Protein AF-A0A4R4CZL3-F1 (afdb_monomer)

Mean predicted aligned error: 4.34 Å

pLDDT: mean 90.39, std 8.87, range [58.0, 98.38]

Secondary structure (DSSP, 8-state):
-EEEEE-TTS-EEEEE-PSSHHHHHHHHHTS-EEEE--TTS-TTEEEEEEPTTSSS--SB-HHHHHHHTTTTTT---BS-EEEEEEEEETTEEEEEPPPHHHHHHHHHHHHHHHHHHHHHHHHHHT-

Nearest PDB structures (foldseek):
  6vmz-assembly1_F  TM=5.678E-01  e=6.226E+00  Influenza A virus (A/chicken/Vietnam/30/2003(H5N1))
  5c0s-assembly1_A  TM=4.705E-01  e=6.598E+00  unclassified

Sequence (127 aa):
MIALKITTDCKIKKIDLQDPLYQTVKESMGGPLEILHPESLPSSFCMVTAKKGIGKESSFNPVACYLYQADIYENPIIGDVIVMRKKMTENGIALIGLKEQEINTLTRSFNSVIAMIQQNMQLQEAL

Structure (mmCIF, N/CA/C/O backbone):
data_AF-A0A4R4CZL3-F1
#
_entry.id   AF-A0A4R4CZL3-F1
#
loop_
_atom_site.group_PDB
_atom_site.id
_atom_site.type_symbol
_atom_site.label_atom_id
_atom_site.label_alt_id
_atom_site.label_comp_id
_atom_site.label_asym_id
_atom_site.label_entity_id
_atom_site.label_seq_id
_atom_site.pdbx_PDB_ins_code
_atom_site.Cartn_x
_atom_site.Cartn_y
_atom_site.Cartn_z
_atom_site.occupancy
_atom_site.B_iso_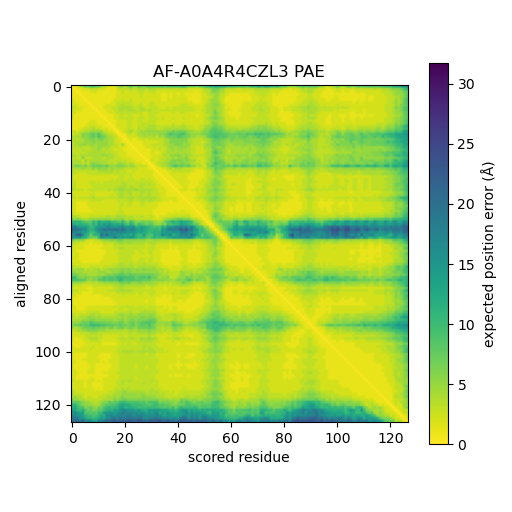or_equiv
_atom_site.auth_seq_id
_atom_site.auth_comp_id
_atom_site.auth_asym_id
_atom_site.auth_atom_id
_atom_site.pdbx_PDB_model_num
ATOM 1 N N . MET A 1 1 ? 16.008 0.705 -1.739 1.00 91.00 1 MET A N 1
ATOM 2 C CA . MET A 1 1 ? 14.712 1.089 -2.351 1.00 91.00 1 MET A CA 1
ATOM 3 C C . MET A 1 1 ? 13.804 1.652 -1.277 1.00 91.00 1 MET A C 1
ATOM 5 O O . MET A 1 1 ? 13.868 1.170 -0.161 1.00 91.00 1 MET A O 1
ATOM 9 N N . ILE A 1 2 ? 12.949 2.620 -1.597 1.00 94.56 2 ILE A N 1
ATOM 10 C CA . ILE A 1 2 ? 12.043 3.217 -0.608 1.00 94.56 2 ILE A CA 1
ATOM 11 C C . ILE A 1 2 ? 10.621 2.701 -0.838 1.00 94.56 2 ILE A C 1
ATOM 13 O O . ILE A 1 2 ? 10.196 2.564 -1.985 1.00 94.56 2 ILE A O 1
ATOM 17 N N . ALA A 1 3 ? 9.889 2.421 0.235 1.00 96.56 3 ALA A N 1
ATOM 18 C CA . ALA A 1 3 ? 8.487 2.016 0.197 1.00 96.56 3 ALA A CA 1
ATOM 19 C C . ALA A 1 3 ? 7.688 2.665 1.338 1.00 96.56 3 ALA A C 1
ATOM 21 O O . ALA A 1 3 ? 8.254 3.326 2.213 1.00 96.56 3 ALA A O 1
ATOM 22 N N . LEU A 1 4 ? 6.369 2.469 1.330 1.00 98.00 4 LEU A N 1
ATOM 23 C CA . LEU A 1 4 ? 5.493 2.853 2.435 1.00 98.00 4 LEU A CA 1
ATOM 24 C C . LEU A 1 4 ? 4.981 1.604 3.144 1.00 98.00 4 LEU A C 1
ATOM 26 O O . LEU A 1 4 ? 4.361 0.755 2.515 1.00 98.00 4 LEU A O 1
ATOM 30 N N . LYS A 1 5 ? 5.207 1.511 4.450 1.00 96.94 5 LYS A N 1
ATOM 31 C CA . LYS A 1 5 ? 4.587 0.515 5.319 1.00 96.94 5 LYS A CA 1
ATOM 32 C C . LYS A 1 5 ? 3.354 1.123 5.974 1.00 96.94 5 LYS A C 1
ATOM 34 O O . LYS A 1 5 ? 3.453 2.189 6.578 1.00 96.94 5 LYS A O 1
ATOM 39 N N . ILE A 1 6 ? 2.220 0.448 5.854 1.00 97.25 6 ILE A N 1
ATOM 40 C CA . ILE A 1 6 ? 0.973 0.807 6.525 1.00 97.25 6 ILE A CA 1
ATOM 41 C C . ILE A 1 6 ? 0.724 -0.247 7.591 1.00 97.25 6 ILE A C 1
ATOM 43 O O . ILE A 1 6 ? 0.588 -1.430 7.269 1.00 97.25 6 ILE A O 1
ATOM 47 N N . THR A 1 7 ? 0.694 0.183 8.845 1.00 95.19 7 THR A N 1
ATOM 48 C CA . THR A 1 7 ? 0.491 -0.715 9.976 1.00 95.19 7 THR A CA 1
ATOM 49 C C . THR A 1 7 ? -0.982 -0.932 10.298 1.00 95.19 7 THR A C 1
ATOM 51 O O . THR A 1 7 ? -1.832 -0.117 9.926 1.00 95.19 7 THR A O 1
ATOM 54 N N . THR A 1 8 ? -1.293 -2.012 11.016 1.00 93.75 8 THR A N 1
ATOM 55 C CA . THR A 1 8 ? -2.669 -2.319 11.459 1.00 93.75 8 THR A CA 1
ATOM 56 C C . THR A 1 8 ? -3.287 -1.229 12.344 1.00 93.75 8 THR A C 1
ATOM 58 O O . THR A 1 8 ? -4.494 -1.008 12.292 1.00 93.75 8 THR A O 1
ATOM 61 N N . ASP A 1 9 ? -2.470 -0.453 13.064 1.00 93.88 9 ASP A N 1
ATOM 62 C CA . ASP A 1 9 ? -2.886 0.733 13.831 1.00 93.88 9 ASP A CA 1
ATOM 63 C C . ASP A 1 9 ? -2.958 2.030 12.995 1.00 93.88 9 ASP A C 1
ATOM 65 O O . ASP A 1 9 ? -2.902 3.134 13.539 1.00 93.88 9 ASP A O 1
ATOM 69 N N . CYS A 1 10 ? -3.096 1.906 11.670 1.00 95.00 10 CYS A N 1
ATOM 70 C CA . CYS A 1 10 ? -3.275 3.013 10.726 1.00 95.00 10 CYS A CA 1
ATOM 71 C C . CYS A 1 10 ? -2.125 4.036 10.718 1.00 95.00 10 CYS A C 1
ATOM 73 O O . CYS A 1 10 ? -2.350 5.225 10.489 1.00 95.00 10 CYS A O 1
ATOM 75 N N . LYS A 1 11 ? -0.875 3.602 10.931 1.00 96.19 11 LYS A N 1
ATOM 76 C CA . LYS A 1 11 ? 0.303 4.470 10.768 1.00 96.19 11 LYS A CA 1
ATOM 77 C C . LYS A 1 11 ? 0.985 4.209 9.436 1.00 96.19 11 LYS A C 1
ATOM 79 O O . LYS A 1 11 ? 1.149 3.070 9.009 1.00 96.19 11 LYS A O 1
ATOM 84 N N . ILE A 1 12 ? 1.448 5.284 8.807 1.00 98.06 12 ILE A N 1
ATOM 85 C CA . ILE A 1 12 ? 2.230 5.237 7.572 1.00 98.06 12 ILE A CA 1
ATOM 86 C C . ILE A 1 12 ? 3.695 5.483 7.928 1.00 98.06 12 ILE A C 1
ATOM 88 O O . ILE A 1 12 ? 4.026 6.477 8.574 1.00 98.06 12 ILE A O 1
ATOM 92 N N . LYS A 1 13 ? 4.585 4.592 7.493 1.00 97.06 13 LYS A N 1
ATOM 93 C CA . LYS A 1 13 ? 6.032 4.713 7.684 1.00 97.06 13 LYS A CA 1
ATOM 94 C C . LYS A 1 13 ? 6.740 4.615 6.342 1.00 97.06 13 LYS A C 1
ATOM 96 O O . LYS A 1 13 ? 6.563 3.640 5.618 1.00 97.06 13 LYS A O 1
ATOM 101 N N . LYS A 1 14 ? 7.586 5.593 6.032 1.00 97.00 14 LYS A N 1
ATOM 102 C CA . LYS A 1 14 ? 8.588 5.455 4.971 1.00 97.00 14 LYS A CA 1
ATOM 103 C C . LYS A 1 14 ? 9.641 4.456 5.447 1.00 97.00 14 LYS A C 1
ATOM 105 O O . LYS A 1 14 ? 10.155 4.602 6.553 1.00 97.00 14 LYS A O 1
ATOM 110 N N . ILE A 1 15 ? 9.914 3.437 4.640 1.00 94.88 15 ILE A N 1
ATOM 111 C CA . ILE A 1 15 ? 10.895 2.397 4.957 1.00 94.88 15 ILE A CA 1
ATOM 112 C C . ILE A 1 15 ? 11.919 2.254 3.836 1.00 94.88 15 ILE A C 1
ATOM 114 O O . ILE A 1 15 ? 11.582 2.376 2.655 1.00 94.88 15 ILE A O 1
ATOM 118 N N . ASP A 1 16 ? 13.152 1.953 4.227 1.00 92.88 16 ASP A N 1
ATOM 119 C CA . ASP A 1 16 ? 14.240 1.603 3.325 1.00 92.88 16 ASP A CA 1
ATOM 120 C C . ASP A 1 16 ? 14.386 0.083 3.252 1.00 92.88 16 ASP A C 1
ATOM 122 O O . ASP A 1 16 ? 14.619 -0.599 4.247 1.00 92.88 16 ASP A O 1
ATOM 126 N N . LEU A 1 17 ? 14.243 -0.446 2.044 1.00 90.00 17 LEU A N 1
ATOM 127 C CA . LEU A 1 17 ? 14.400 -1.851 1.705 1.00 90.00 17 LEU A CA 1
ATOM 128 C C . LEU A 1 17 ? 15.735 -2.048 0.992 1.00 90.00 17 LEU A C 1
ATOM 130 O O . LEU A 1 17 ? 16.050 -1.313 0.052 1.00 90.00 17 LEU A O 1
ATOM 134 N N . GLN A 1 18 ? 16.508 -3.033 1.427 1.00 89.19 18 GLN A N 1
ATOM 135 C CA . GLN A 1 18 ? 17.826 -3.338 0.878 1.00 89.19 18 GLN A CA 1
ATOM 136 C C . GLN A 1 18 ? 17.766 -4.571 -0.020 1.00 89.19 18 GLN A C 1
ATOM 138 O O . GLN A 1 18 ? 16.788 -5.319 -0.007 1.00 89.19 18 GLN A O 1
ATOM 143 N N . ASP A 1 19 ? 18.812 -4.767 -0.817 1.00 84.06 19 ASP A N 1
ATOM 144 C CA . ASP A 1 19 ? 18.972 -5.997 -1.579 1.00 84.06 19 ASP A CA 1
ATOM 145 C C . ASP A 1 19 ? 19.536 -7.129 -0.695 1.00 84.06 19 ASP A C 1
ATOM 147 O O . ASP A 1 19 ? 20.396 -6.867 0.148 1.00 84.06 19 ASP A O 1
ATOM 151 N N . PRO A 1 20 ? 19.091 -8.389 -0.887 1.00 83.94 20 PRO A N 1
ATOM 152 C CA . PRO A 1 20 ? 18.063 -8.811 -1.836 1.00 83.94 20 PRO A CA 1
ATOM 153 C C . PRO A 1 20 ? 16.649 -8.483 -1.329 1.00 83.94 20 PRO A C 1
ATOM 155 O O . PRO A 1 20 ? 16.222 -8.961 -0.277 1.00 83.94 20 PRO A O 1
ATOM 158 N N . LEU A 1 21 ? 15.891 -7.730 -2.135 1.00 84.69 21 LEU A N 1
ATOM 159 C CA . LEU A 1 21 ? 14.599 -7.143 -1.759 1.00 84.69 21 LEU A CA 1
ATOM 160 C C . LEU A 1 21 ? 13.621 -8.138 -1.122 1.00 84.69 21 LEU A C 1
ATOM 162 O O . LEU A 1 21 ? 12.992 -7.835 -0.110 1.00 84.69 21 LEU A O 1
ATOM 166 N N . TYR A 1 22 ? 13.508 -9.335 -1.702 1.00 83.75 22 TYR A N 1
ATOM 167 C CA . TYR A 1 22 ? 12.614 -10.374 -1.193 1.00 83.75 22 TYR A CA 1
ATOM 168 C C . TYR A 1 22 ? 12.916 -10.729 0.269 1.00 83.75 22 TYR A C 1
ATOM 170 O O . TYR A 1 22 ? 11.989 -10.876 1.060 1.00 83.75 22 TYR A O 1
ATOM 178 N N . GLN A 1 23 ? 14.195 -10.820 0.645 1.00 84.44 23 GLN A N 1
ATOM 179 C CA . GLN A 1 23 ? 14.608 -11.188 1.997 1.00 84.44 23 GLN A CA 1
ATOM 180 C C . GLN A 1 23 ? 14.290 -10.071 2.995 1.00 84.44 23 GLN A C 1
ATOM 182 O O . GLN A 1 23 ? 13.653 -10.337 4.011 1.00 84.44 23 GLN A O 1
ATOM 187 N N . THR A 1 24 ? 14.639 -8.819 2.683 1.00 86.06 24 THR A N 1
ATOM 188 C CA . THR A 1 24 ? 14.359 -7.685 3.581 1.00 86.06 24 THR A CA 1
ATOM 189 C C . THR A 1 24 ? 12.856 -7.462 3.768 1.00 86.06 24 THR A C 1
ATOM 191 O O . THR A 1 24 ? 12.405 -7.170 4.876 1.00 86.06 24 THR A O 1
ATOM 194 N N . VAL A 1 25 ? 12.049 -7.650 2.717 1.00 86.00 25 VAL A N 1
ATOM 195 C CA . VAL A 1 25 ? 10.584 -7.584 2.835 1.00 86.00 25 VAL A CA 1
ATOM 196 C C . VAL A 1 25 ? 10.058 -8.757 3.665 1.00 86.00 25 VAL A C 1
ATOM 198 O O . VAL A 1 25 ? 9.266 -8.544 4.578 1.00 86.00 25 VAL A O 1
ATOM 201 N N . LYS A 1 26 ? 10.530 -9.985 3.419 1.00 85.69 26 LYS A N 1
ATOM 202 C CA . LYS A 1 26 ? 10.134 -11.178 4.184 1.00 85.69 26 LYS A CA 1
ATOM 203 C C . LYS A 1 26 ? 10.423 -11.028 5.678 1.00 85.69 26 LYS A C 1
ATOM 205 O O . LYS A 1 26 ? 9.576 -11.369 6.497 1.00 85.69 26 LYS A O 1
ATOM 210 N N . GLU A 1 27 ? 11.586 -10.492 6.033 1.00 84.31 27 GLU A N 1
ATOM 211 C CA . GLU A 1 27 ? 11.961 -10.199 7.420 1.00 84.31 27 GLU A CA 1
ATOM 212 C C . GLU A 1 27 ? 11.070 -9.117 8.036 1.00 84.31 27 GLU A C 1
ATOM 214 O O . GLU A 1 27 ? 10.595 -9.285 9.157 1.00 84.31 27 GLU A O 1
ATOM 219 N N . SER A 1 28 ? 10.771 -8.048 7.287 1.00 82.50 28 SER A N 1
ATOM 220 C CA . SER A 1 28 ? 9.870 -6.976 7.736 1.00 82.50 28 SER A CA 1
ATOM 221 C C . SER A 1 28 ? 8.436 -7.456 7.994 1.00 82.50 28 SER A C 1
ATOM 223 O O . SER A 1 28 ? 7.751 -6.904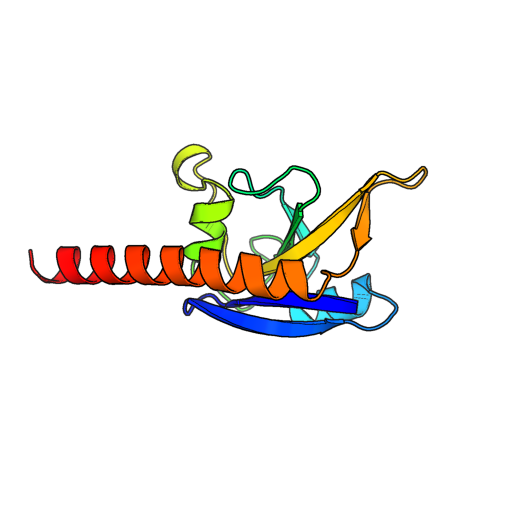 8.860 1.00 82.50 28 SER A O 1
ATOM 225 N N . MET A 1 29 ? 7.993 -8.473 7.247 1.00 84.06 29 MET A N 1
ATOM 226 C CA . MET A 1 29 ? 6.641 -9.037 7.313 1.00 84.06 29 MET A CA 1
ATOM 227 C C . MET A 1 29 ? 6.533 -10.278 8.215 1.00 84.06 29 MET A C 1
ATOM 229 O O . MET A 1 29 ? 5.434 -10.651 8.613 1.00 84.06 29 MET A O 1
ATOM 233 N N . GLY A 1 30 ? 7.651 -10.922 8.562 1.00 82.75 30 GLY A N 1
ATOM 234 C CA . GLY A 1 30 ? 7.686 -12.055 9.491 1.00 82.75 30 GLY A CA 1
ATOM 235 C C . GLY A 1 30 ? 7.126 -13.375 8.945 1.00 82.75 30 GLY A C 1
ATOM 236 O O . GLY A 1 30 ? 6.789 -14.257 9.735 1.00 82.75 30 GLY A O 1
ATOM 237 N N . GLY A 1 31 ? 7.027 -13.543 7.623 1.00 83.12 31 GLY A N 1
ATOM 238 C CA . GLY A 1 31 ? 6.438 -14.737 7.010 1.00 83.12 31 GLY A CA 1
ATOM 239 C C . GLY A 1 31 ? 6.576 -14.782 5.484 1.00 83.12 31 GLY A C 1
ATOM 240 O O . GLY A 1 31 ? 7.113 -13.848 4.888 1.00 83.12 31 GLY A O 1
ATOM 241 N N . PRO A 1 32 ? 6.138 -15.874 4.827 1.00 85.69 32 PRO A N 1
ATOM 242 C CA . PRO A 1 32 ? 6.027 -15.939 3.370 1.00 85.69 32 PRO A CA 1
ATOM 243 C C . PRO A 1 32 ? 5.198 -14.772 2.836 1.00 85.69 32 PRO A C 1
ATOM 245 O O . PRO A 1 32 ? 4.235 -14.369 3.480 1.00 85.69 32 PRO A O 1
ATOM 248 N N . LEU A 1 33 ? 5.558 -14.247 1.670 1.00 89.94 33 LEU A N 1
ATOM 249 C CA . LEU A 1 33 ? 4.940 -13.040 1.131 1.00 89.94 33 LEU A CA 1
ATOM 250 C C . LEU A 1 33 ? 3.794 -13.356 0.169 1.00 89.94 33 LEU A C 1
ATOM 252 O O . LEU A 1 33 ? 3.833 -14.341 -0.567 1.00 89.94 33 LEU A O 1
ATOM 256 N N . GLU A 1 34 ? 2.818 -12.461 0.138 1.00 91.25 34 GLU A N 1
ATOM 257 C CA . GLU A 1 34 ? 1.734 -12.395 -0.833 1.00 91.25 34 GLU A CA 1
ATOM 258 C C . GLU A 1 34 ? 1.732 -11.004 -1.477 1.00 91.25 34 GLU A C 1
ATOM 260 O O . GLU A 1 34 ? 1.903 -9.991 -0.796 1.00 91.25 34 GLU A O 1
ATOM 265 N N . ILE A 1 35 ? 1.581 -10.953 -2.803 1.00 93.00 35 ILE A N 1
ATOM 266 C CA . ILE A 1 35 ? 1.531 -9.704 -3.570 1.00 93.00 35 ILE A CA 1
ATOM 267 C C . ILE A 1 35 ? 0.099 -9.508 -4.051 1.00 93.00 35 ILE A C 1
ATOM 269 O O . ILE A 1 35 ? -0.417 -10.300 -4.835 1.00 93.00 35 ILE A O 1
ATOM 273 N N . LEU A 1 36 ? -0.510 -8.414 -3.617 1.00 93.56 36 LEU A N 1
ATOM 274 C CA . LEU A 1 36 ? -1.886 -8.042 -3.899 1.00 93.56 36 LEU A CA 1
ATOM 275 C C . LEU A 1 36 ? -1.928 -6.831 -4.832 1.00 93.56 36 LEU A C 1
ATOM 277 O O . LEU A 1 36 ? -1.040 -5.967 -4.817 1.00 93.56 36 LEU A O 1
ATOM 281 N N . HIS A 1 37 ? -2.976 -6.754 -5.649 1.00 94.56 37 HIS A N 1
ATOM 282 C CA . HIS A 1 37 ? -3.281 -5.549 -6.406 1.00 94.56 37 HIS A CA 1
ATOM 283 C C . HIS A 1 37 ? -4.222 -4.648 -5.586 1.00 94.56 37 HIS A C 1
ATOM 285 O O . HIS A 1 37 ? -5.280 -5.114 -5.183 1.00 94.56 37 HIS A O 1
ATOM 291 N N . PRO A 1 38 ? -3.841 -3.394 -5.288 1.00 95.38 38 PRO A N 1
ATOM 292 C CA . PRO A 1 38 ? -4.768 -2.408 -4.744 1.00 95.38 38 PRO A CA 1
ATOM 293 C C . PRO A 1 38 ? -5.672 -1.866 -5.857 1.00 95.38 38 PRO A C 1
ATOM 295 O O . PRO A 1 38 ? -5.181 -1.183 -6.754 1.00 95.38 38 PRO A O 1
ATOM 298 N N . GLU A 1 39 ? -6.973 -2.123 -5.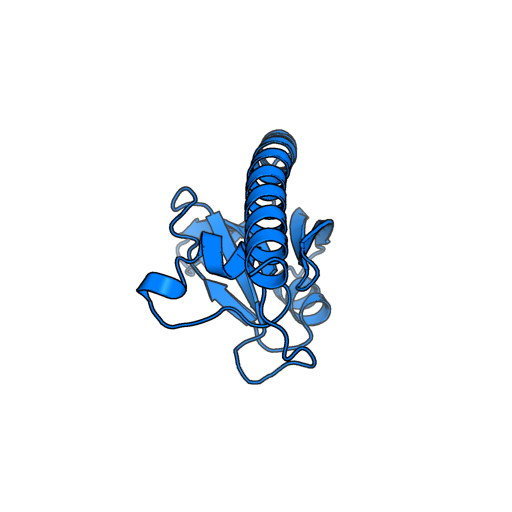763 1.00 95.94 39 GLU A N 1
A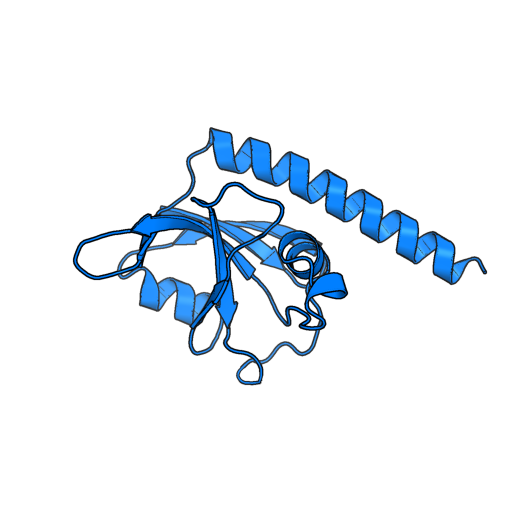TOM 299 C CA . GLU A 1 39 ? -7.994 -1.674 -6.722 1.00 95.94 39 GLU A CA 1
ATOM 300 C C . GLU A 1 39 ? -8.165 -0.147 -6.733 1.00 95.94 39 GLU A C 1
ATOM 302 O O . GLU A 1 39 ? -8.477 0.460 -7.755 1.00 95.94 39 GLU A O 1
ATOM 307 N N . SER A 1 40 ? -7.894 0.506 -5.600 1.00 94.44 40 SER A N 1
ATOM 308 C CA . SER A 1 40 ? -7.994 1.966 -5.459 1.00 94.44 40 SER A CA 1
ATOM 309 C C . SER A 1 40 ? -6.731 2.721 -5.914 1.00 94.44 40 SER A C 1
ATOM 311 O O . SER A 1 40 ? -6.613 3.923 -5.675 1.00 94.44 40 SER A O 1
ATOM 313 N N . LEU A 1 41 ? -5.759 2.046 -6.544 1.00 96.62 41 LEU A N 1
ATOM 314 C CA . LEU A 1 41 ? -4.524 2.647 -7.065 1.00 96.62 41 LEU A CA 1
ATOM 315 C C . LEU A 1 41 ? -4.240 2.184 -8.506 1.00 96.62 41 LEU A C 1
ATOM 317 O O . LEU A 1 41 ? -4.689 1.119 -8.918 1.00 96.62 41 LEU A O 1
ATOM 321 N N . PRO A 1 42 ? -3.433 2.930 -9.289 1.00 96.50 42 PRO A N 1
ATOM 322 C CA . PRO A 1 42 ? -3.056 2.499 -10.634 1.00 96.50 42 PRO A CA 1
ATOM 323 C C . PRO A 1 42 ? -2.415 1.100 -10.668 1.00 96.50 42 PRO A C 1
ATOM 325 O O . PRO A 1 42 ? -1.627 0.748 -9.791 1.00 96.50 42 PRO A O 1
ATOM 328 N N . SER A 1 43 ? -2.643 0.344 -11.747 1.00 94.38 43 SER A N 1
ATOM 329 C CA . SER A 1 43 ? -2.211 -1.062 -11.921 1.00 94.38 43 SER A CA 1
ATOM 330 C C . SER A 1 43 ? -0.721 -1.343 -11.699 1.00 94.38 43 SER A C 1
ATOM 332 O O . SER A 1 43 ? -0.321 -2.458 -11.364 1.00 94.38 43 SER A O 1
ATOM 334 N N . SER A 1 44 ? 0.116 -0.321 -11.851 1.00 95.88 44 SER A N 1
ATOM 335 C CA . SER A 1 44 ? 1.551 -0.376 -11.570 1.00 95.88 44 SER A CA 1
ATOM 336 C C . SER A 1 44 ? 1.918 -0.399 -10.079 1.00 95.88 44 SER A C 1
ATOM 338 O O . SER A 1 44 ? 3.097 -0.526 -9.764 1.00 95.88 44 SER A O 1
ATOM 340 N N . PHE A 1 45 ? 0.958 -0.232 -9.168 1.00 97.56 45 PHE A N 1
ATOM 341 C CA . PHE A 1 45 ? 1.157 -0.352 -7.725 1.00 97.56 45 PHE A CA 1
ATOM 342 C C . PHE A 1 45 ? 0.778 -1.752 -7.231 1.00 97.56 45 PHE A C 1
ATOM 344 O O . PHE A 1 45 ? -0.030 -2.466 -7.832 1.00 97.56 45 PHE A O 1
ATOM 351 N N . CYS A 1 46 ? 1.380 -2.152 -6.119 1.00 97.19 46 CYS A N 1
ATOM 352 C CA . CYS A 1 46 ? 1.067 -3.389 -5.417 1.00 97.19 46 CYS A CA 1
ATOM 353 C C . CYS A 1 46 ? 1.152 -3.198 -3.905 1.00 97.19 46 CYS A C 1
ATOM 355 O O . CYS A 1 46 ? 1.849 -2.304 -3.418 1.00 97.19 46 CYS A O 1
ATOM 357 N N . MET A 1 47 ? 0.480 -4.085 -3.178 1.00 96.88 47 MET A N 1
ATOM 358 C CA . MET A 1 47 ? 0.643 -4.253 -1.739 1.00 96.88 47 MET A CA 1
ATOM 359 C C . MET A 1 47 ? 1.310 -5.596 -1.484 1.00 96.88 47 MET A C 1
ATOM 361 O O . MET A 1 47 ? 0.916 -6.601 -2.065 1.00 96.88 47 MET A O 1
ATOM 365 N N . VAL A 1 48 ? 2.328 -5.611 -0.637 1.00 94.81 48 VAL A N 1
ATOM 366 C CA . VAL A 1 48 ? 3.006 -6.830 -0.207 1.00 94.81 48 VAL A CA 1
ATOM 367 C C . VAL A 1 48 ? 2.651 -7.073 1.248 1.00 94.81 48 VAL A C 1
ATOM 369 O O . VAL A 1 48 ? 2.827 -6.185 2.083 1.00 94.81 48 VAL A O 1
ATOM 372 N N . THR A 1 49 ? 2.140 -8.261 1.545 1.00 92.56 49 THR A N 1
ATOM 373 C CA . THR A 1 49 ? 1.756 -8.666 2.899 1.00 92.56 49 THR A CA 1
ATOM 374 C C . THR A 1 49 ? 2.305 -10.046 3.246 1.00 92.56 49 THR A C 1
ATOM 376 O O . THR A 1 49 ? 2.814 -10.753 2.375 1.00 92.56 49 THR A O 1
ATOM 379 N N . ALA A 1 50 ? 2.256 -10.420 4.522 1.00 89.50 50 ALA A N 1
ATOM 380 C CA . ALA A 1 50 ? 2.512 -11.794 4.924 1.00 89.50 50 ALA A CA 1
ATOM 381 C C . ALA A 1 50 ? 1.312 -12.654 4.511 1.00 89.50 50 ALA A C 1
ATOM 383 O O . ALA A 1 50 ? 0.163 -12.241 4.651 1.00 89.50 50 ALA A O 1
ATOM 384 N N . LYS A 1 51 ? 1.569 -13.862 4.015 1.00 83.25 51 LYS A N 1
ATOM 385 C CA . LYS A 1 51 ? 0.517 -14.791 3.608 1.00 83.25 51 LYS A CA 1
ATOM 386 C C . LYS A 1 51 ? -0.430 -15.052 4.782 1.00 83.25 51 LYS A C 1
ATOM 388 O O . LYS A 1 51 ? 0.008 -15.422 5.876 1.00 83.25 51 LYS A O 1
ATOM 393 N N . LYS A 1 52 ? -1.735 -14.906 4.531 1.00 73.06 52 LYS A N 1
ATOM 394 C CA . LYS A 1 52 ? -2.802 -15.095 5.526 1.00 73.06 52 LYS A CA 1
ATOM 395 C C . LYS A 1 52 ? -2.641 -16.420 6.285 1.00 73.06 52 LYS A C 1
ATOM 397 O O . LYS A 1 52 ? -2.392 -17.466 5.686 1.00 73.06 52 LYS A O 1
ATOM 402 N N . GLY A 1 53 ? -2.782 -16.367 7.610 1.00 64.56 53 GLY A N 1
ATOM 403 C CA . GLY A 1 53 ? -2.620 -17.523 8.503 1.00 64.56 53 GLY A CA 1
ATOM 404 C C . GLY A 1 53 ? -1.171 -17.846 8.892 1.00 64.56 53 GLY A C 1
ATOM 405 O O . GLY A 1 53 ? -0.954 -18.762 9.679 1.00 64.56 53 GLY A O 1
ATOM 406 N N . ILE A 1 54 ? -0.185 -17.100 8.379 1.00 59.31 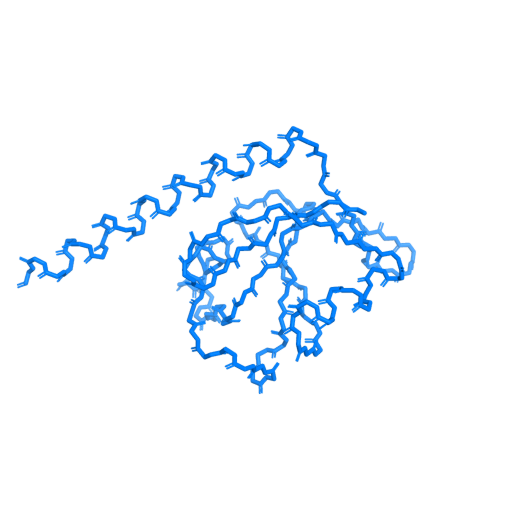54 ILE A N 1
ATOM 407 C CA . ILE A 1 54 ? 1.236 -17.255 8.713 1.00 59.31 54 ILE A CA 1
ATOM 408 C C . ILE A 1 54 ? 1.791 -15.887 9.140 1.00 59.31 54 ILE A C 1
ATOM 410 O O . ILE A 1 54 ? 2.447 -15.194 8.369 1.00 59.31 54 ILE A O 1
ATOM 414 N N . GLY A 1 55 ? 1.499 -15.474 10.376 1.00 59.22 55 GLY A N 1
ATOM 415 C CA . GLY A 1 55 ? 1.954 -14.197 10.933 1.00 59.22 55 GLY A CA 1
ATOM 416 C C . GLY A 1 55 ? 1.637 -14.057 12.424 1.00 59.22 55 GLY A C 1
ATOM 417 O O . GLY A 1 55 ? 0.820 -14.802 12.959 1.00 59.22 55 GLY A O 1
ATOM 418 N N . LYS A 1 56 ? 2.307 -13.117 13.106 1.00 58.94 56 LYS A N 1
ATOM 419 C CA . LYS A 1 56 ? 2.036 -12.787 14.522 1.00 58.94 56 LYS A CA 1
ATOM 420 C C . LYS A 1 56 ? 0.836 -11.855 14.704 1.00 58.94 56 LYS A C 1
ATOM 422 O O . LYS A 1 56 ? 0.295 -11.789 15.802 1.00 58.94 56 LYS A O 1
ATOM 427 N N . GLU A 1 57 ? 0.457 -11.118 13.662 1.00 65.56 57 GLU A N 1
ATOM 428 C CA . GLU A 1 57 ? -0.640 -10.155 13.729 1.00 65.56 57 GLU A CA 1
ATOM 429 C C . GLU A 1 57 ? -1.965 -10.790 13.318 1.00 65.56 57 GLU A C 1
ATOM 431 O O . GLU A 1 57 ? -2.077 -11.408 12.261 1.00 65.56 57 GLU A O 1
ATOM 436 N N . SER A 1 58 ? -2.974 -10.609 14.167 1.00 75.75 58 SER A N 1
ATOM 437 C CA . SER A 1 58 ? -4.359 -11.030 13.940 1.00 75.75 58 SER A CA 1
ATOM 438 C C . SER A 1 58 ? -5.293 -9.855 13.638 1.00 75.75 58 SER A C 1
ATOM 440 O O . SER A 1 58 ? -6.490 -10.056 13.448 1.00 75.75 58 SER A O 1
ATOM 442 N N . SER A 1 59 ? -4.764 -8.630 13.619 1.00 89.56 59 SER A N 1
ATOM 443 C CA . SER A 1 59 ? -5.543 -7.410 13.419 1.00 89.56 59 SER A CA 1
ATOM 444 C C . SER A 1 59 ? -5.759 -7.121 11.938 1.00 89.56 59 SER A C 1
ATOM 446 O O . SER A 1 59 ? -4.854 -7.284 11.115 1.00 89.56 59 SER A O 1
ATOM 448 N N . PHE A 1 60 ? -6.957 -6.646 11.603 1.00 91.75 60 PHE A N 1
ATOM 449 C CA . PHE A 1 60 ? -7.246 -6.089 10.286 1.00 91.75 60 PHE A CA 1
ATOM 450 C C . PHE A 1 60 ? -6.378 -4.860 10.018 1.00 91.75 60 PHE A C 1
ATOM 452 O O . PHE A 1 60 ? -6.034 -4.124 10.942 1.00 91.75 60 PHE A O 1
ATOM 459 N N . ASN A 1 61 ? -6.068 -4.617 8.747 1.00 94.81 61 ASN A N 1
ATOM 460 C CA . ASN A 1 61 ? -5.449 -3.378 8.293 1.00 94.81 61 ASN A CA 1
ATOM 461 C C . ASN A 1 61 ? -6.489 -2.544 7.532 1.00 94.81 61 ASN A C 1
ATOM 463 O O . ASN A 1 61 ? -6.692 -2.779 6.340 1.00 94.81 61 ASN A O 1
ATOM 467 N N . PRO A 1 62 ? -7.175 -1.588 8.191 1.00 95.12 62 PRO A N 1
ATOM 468 C CA . PRO A 1 62 ? -8.327 -0.900 7.609 1.00 95.12 62 PRO A CA 1
ATOM 469 C C . PRO A 1 62 ? -7.996 -0.155 6.315 1.00 95.12 62 PRO A C 1
ATOM 471 O O . PRO A 1 62 ? -8.764 -0.193 5.356 1.00 95.12 62 PRO A O 1
ATOM 474 N N . VAL A 1 63 ? -6.821 0.477 6.261 1.00 97.00 63 VAL A N 1
ATOM 475 C CA . VAL A 1 63 ? -6.366 1.188 5.062 1.00 97.00 63 VAL A CA 1
ATOM 476 C C . VAL A 1 63 ? -6.086 0.198 3.934 1.00 97.00 63 VAL A C 1
ATOM 478 O O . VAL A 1 63 ? -6.535 0.417 2.815 1.00 97.00 63 VAL A O 1
ATOM 481 N N . ALA A 1 64 ? -5.396 -0.914 4.206 1.00 96.50 64 ALA A N 1
ATOM 482 C CA . ALA A 1 64 ? -5.146 -1.930 3.184 1.00 96.50 64 ALA A CA 1
ATOM 483 C C . ALA A 1 64 ? -6.442 -2.587 2.685 1.00 96.50 64 ALA A C 1
ATOM 485 O O . ALA A 1 64 ? -6.592 -2.789 1.483 1.00 96.50 64 ALA A O 1
ATOM 486 N N . CYS A 1 65 ? -7.395 -2.864 3.580 1.00 95.81 65 CYS A N 1
ATOM 487 C CA . CYS A 1 65 ? -8.728 -3.352 3.226 1.00 95.81 65 CYS A CA 1
ATOM 488 C C . CYS A 1 65 ? -9.455 -2.378 2.296 1.00 95.81 65 CYS A C 1
ATOM 490 O O . CYS A 1 65 ? -9.987 -2.806 1.277 1.00 95.81 65 CYS A O 1
ATOM 492 N N . TYR A 1 66 ? -9.426 -1.078 2.601 1.00 96.19 66 TYR A N 1
ATOM 493 C CA . TYR A 1 66 ? -10.004 -0.047 1.739 1.00 96.19 66 TYR A CA 1
ATOM 494 C C . TYR A 1 66 ? -9.332 -0.005 0.357 1.00 96.19 66 TYR A C 1
ATOM 496 O O . TYR A 1 66 ? -10.001 0.076 -0.670 1.00 96.19 66 TYR A O 1
ATOM 504 N N . LEU A 1 67 ? -7.998 -0.092 0.308 1.00 96.81 67 LEU A N 1
ATOM 505 C CA . LEU A 1 67 ? -7.256 -0.086 -0.957 1.00 96.81 67 LEU A CA 1
ATOM 506 C C . LEU A 1 67 ? -7.506 -1.346 -1.796 1.00 96.81 67 LEU A C 1
ATOM 508 O O . LEU A 1 67 ? -7.487 -1.261 -3.021 1.00 96.81 67 LEU A O 1
ATOM 512 N N . TYR A 1 68 ? -7.712 -2.492 -1.144 1.00 96.00 68 TYR A N 1
ATOM 513 C CA . TYR A 1 68 ? -8.026 -3.775 -1.777 1.00 96.00 68 TYR A CA 1
ATOM 514 C C . TYR A 1 68 ? -9.510 -3.926 -2.142 1.00 96.00 68 TYR A C 1
ATOM 516 O O . TYR A 1 68 ? -9.845 -4.824 -2.902 1.00 96.00 68 TYR A O 1
ATOM 524 N N . GLN A 1 69 ? -10.389 -3.073 -1.601 1.00 94.38 69 GLN A N 1
ATOM 525 C CA . GLN A 1 69 ? -11.848 -3.244 -1.646 1.00 94.38 69 GLN A CA 1
ATOM 526 C C . GLN A 1 69 ? -12.289 -4.577 -1.020 1.00 94.38 69 GLN A C 1
ATOM 528 O O . GLN A 1 69 ? -13.048 -5.360 -1.588 1.00 94.38 69 GLN A O 1
ATOM 533 N N . ALA A 1 70 ? -11.762 -4.867 0.172 1.00 91.38 70 ALA A N 1
ATOM 534 C CA . ALA A 1 70 ? -12.013 -6.120 0.881 1.00 91.38 70 ALA A CA 1
ATOM 535 C C . ALA A 1 70 ? -13.491 -6.354 1.243 1.00 91.38 70 ALA A C 1
ATOM 537 O O . ALA A 1 70 ? -13.877 -7.494 1.479 1.00 91.38 70 ALA A O 1
ATOM 538 N N . ASP A 1 71 ? -14.297 -5.298 1.300 1.00 87.31 71 ASP A N 1
ATOM 539 C CA . ASP A 1 71 ? -15.751 -5.341 1.445 1.00 87.31 71 ASP A CA 1
ATOM 540 C C . ASP A 1 71 ? -16.449 -5.900 0.197 1.00 87.31 71 ASP A C 1
ATOM 542 O O . ASP A 1 71 ? -17.444 -6.604 0.321 1.00 87.31 71 ASP A O 1
ATOM 546 N N . ILE A 1 72 ? -15.895 -5.649 -0.992 1.00 89.38 72 ILE A N 1
ATOM 547 C CA . ILE A 1 72 ? -16.402 -6.180 -2.265 1.00 89.38 72 ILE A CA 1
ATOM 548 C C . ILE A 1 72 ? -15.952 -7.629 -2.470 1.00 89.38 72 ILE A C 1
ATOM 550 O O . ILE A 1 72 ? -16.735 -8.470 -2.903 1.00 89.38 72 ILE A O 1
ATOM 554 N N . TYR A 1 73 ? -14.690 -7.932 -2.160 1.00 87.44 73 TYR A N 1
ATOM 555 C CA . TYR A 1 73 ? -14.107 -9.264 -2.372 1.00 87.44 73 TYR A CA 1
ATOM 556 C C . TYR A 1 73 ? -14.235 -10.206 -1.166 1.00 87.44 73 TYR A C 1
ATOM 558 O O . TYR A 1 73 ? -13.697 -11.313 -1.204 1.00 87.44 73 TYR A O 1
ATOM 566 N N . GLU A 1 74 ? -14.885 -9.760 -0.086 1.00 85.44 74 GLU A N 1
ATOM 567 C CA . GLU A 1 74 ? -15.075 -10.485 1.183 1.00 85.44 74 GLU A CA 1
ATOM 568 C C . GLU A 1 74 ? -13.785 -11.109 1.754 1.00 85.44 74 GLU A C 1
ATOM 570 O O . GLU A 1 74 ? -13.798 -12.105 2.484 1.00 85.44 74 GLU A O 1
ATOM 575 N N . ASN A 1 75 ? -12.631 -10.518 1.436 1.00 88.31 75 ASN A N 1
ATOM 576 C CA . ASN A 1 75 ? -11.327 -11.038 1.821 1.00 88.31 75 ASN A CA 1
ATOM 577 C C . ASN A 1 75 ? -10.508 -9.958 2.538 1.00 88.31 75 ASN A C 1
ATOM 579 O O . ASN A 1 75 ? -9.765 -9.207 1.901 1.00 88.31 75 ASN A O 1
ATOM 583 N N . PRO A 1 76 ? -10.639 -9.863 3.871 1.00 90.69 76 PRO A N 1
ATOM 584 C CA . PRO A 1 76 ? -9.946 -8.850 4.645 1.00 90.69 76 PRO A CA 1
ATOM 585 C C . PRO A 1 76 ? -8.430 -9.048 4.648 1.00 90.69 76 PRO A C 1
ATOM 587 O O . PRO A 1 76 ? -7.929 -10.174 4.742 1.00 90.69 76 PRO A O 1
ATOM 590 N N . ILE A 1 77 ? -7.714 -7.923 4.636 1.00 93.12 77 ILE A N 1
ATOM 591 C CA . ILE A 1 77 ? -6.261 -7.871 4.769 1.00 93.12 77 ILE A CA 1
ATOM 592 C C . ILE A 1 77 ? -5.893 -7.855 6.253 1.00 93.12 77 ILE A C 1
ATOM 594 O O . ILE A 1 77 ? -6.319 -6.976 7.007 1.00 93.12 77 ILE A O 1
ATOM 598 N N . ILE A 1 78 ? -5.104 -8.847 6.664 1.00 90.62 78 ILE A N 1
ATOM 599 C CA . ILE A 1 78 ? -4.630 -9.026 8.039 1.00 90.62 78 ILE A CA 1
ATOM 600 C C . ILE A 1 78 ? -3.150 -8.667 8.111 1.00 90.62 78 ILE A C 1
ATOM 602 O O . ILE A 1 78 ? -2.368 -9.106 7.270 1.00 90.62 78 ILE A O 1
ATOM 606 N N . GLY A 1 79 ? -2.774 -7.924 9.150 1.00 91.56 79 GLY A N 1
ATOM 607 C CA . GLY A 1 79 ? -1.397 -7.508 9.386 1.00 91.56 79 GLY A CA 1
ATOM 608 C C . GLY A 1 79 ? -0.958 -6.315 8.539 1.00 91.56 79 GLY A C 1
ATOM 609 O O . GLY A 1 79 ? -1.698 -5.756 7.724 1.00 91.56 79 GLY A O 1
ATOM 610 N N . ASP A 1 80 ? 0.276 -5.886 8.765 1.00 94.31 80 ASP A N 1
ATOM 611 C CA . ASP A 1 80 ? 0.873 -4.775 8.033 1.00 94.31 80 ASP A CA 1
ATOM 612 C C . ASP A 1 80 ? 0.905 -5.024 6.511 1.00 94.31 80 ASP A C 1
ATOM 614 O O . ASP A 1 80 ? 0.878 -6.159 6.028 1.00 94.31 80 ASP A O 1
ATOM 618 N N . VAL A 1 81 ? 1.016 -3.945 5.736 1.00 95.81 81 VAL A N 1
ATOM 619 C CA . VAL A 1 81 ? 1.284 -4.022 4.294 1.00 95.81 81 VAL A CA 1
ATOM 620 C C . VAL A 1 81 ? 2.400 -3.074 3.892 1.00 95.81 81 VAL A C 1
ATOM 622 O O . VAL A 1 81 ? 2.551 -1.991 4.456 1.00 95.81 81 VAL A O 1
ATOM 625 N N . ILE A 1 82 ? 3.166 -3.461 2.877 1.00 96.81 82 ILE A N 1
ATOM 626 C CA . ILE A 1 82 ? 4.139 -2.595 2.213 1.00 96.81 82 ILE A CA 1
ATOM 627 C C . ILE A 1 82 ? 3.615 -2.246 0.818 1.00 96.81 82 ILE A C 1
ATOM 629 O O . ILE A 1 82 ? 3.404 -3.120 -0.017 1.00 96.81 82 ILE A O 1
ATOM 633 N N . VAL A 1 83 ? 3.424 -0.958 0.551 1.00 97.88 83 VAL A N 1
ATOM 634 C CA . VAL A 1 83 ? 3.003 -0.424 -0.748 1.00 97.88 83 VAL A CA 1
ATOM 635 C C . VAL A 1 83 ? 4.232 -0.107 -1.597 1.00 97.88 83 VAL A C 1
ATOM 637 O O . VAL A 1 83 ? 5.133 0.619 -1.165 1.00 97.88 83 VAL A O 1
ATOM 640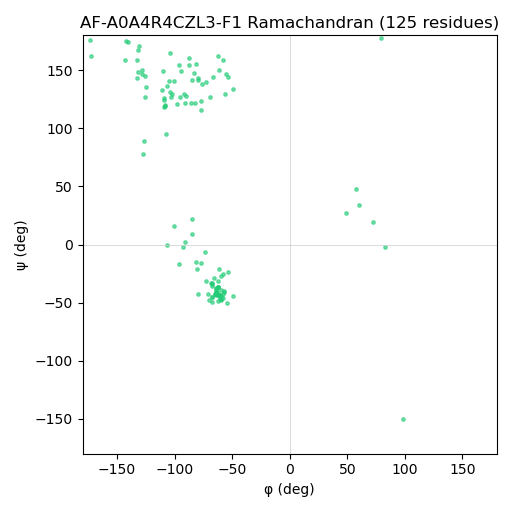 N N . MET A 1 84 ? 4.255 -0.639 -2.821 1.00 96.25 84 MET A N 1
ATOM 641 C CA . MET A 1 84 ? 5.364 -0.511 -3.773 1.00 96.25 84 MET A CA 1
ATOM 642 C C . MET A 1 84 ? 4.859 -0.348 -5.211 1.00 96.25 84 MET A C 1
ATOM 644 O O . MET A 1 84 ? 3.662 -0.458 -5.489 1.00 96.25 84 MET A O 1
ATOM 648 N N . ARG A 1 85 ? 5.788 -0.120 -6.144 1.00 96.06 85 ARG A N 1
ATOM 649 C CA . ARG A 1 85 ? 5.552 -0.305 -7.578 1.00 96.06 85 ARG A CA 1
ATOM 650 C C . ARG A 1 85 ? 5.843 -1.754 -7.971 1.00 96.06 85 ARG A C 1
ATOM 652 O O . ARG A 1 85 ? 6.682 -2.424 -7.370 1.00 96.06 85 ARG A O 1
ATOM 659 N N . LYS A 1 86 ? 5.209 -2.203 -9.047 1.00 94.56 86 LYS A N 1
ATOM 660 C CA . LYS A 1 86 ? 5.531 -3.439 -9.757 1.00 94.56 86 LYS A CA 1
ATOM 661 C C . LYS A 1 86 ? 5.716 -3.172 -11.247 1.00 94.56 86 LYS A C 1
ATOM 663 O O . LYS A 1 86 ? 5.070 -2.291 -11.815 1.00 94.56 86 LYS A O 1
ATOM 668 N N . LYS A 1 87 ? 6.568 -3.969 -11.887 1.00 93.75 87 LYS A N 1
ATOM 669 C CA . LYS A 1 87 ? 6.651 -4.092 -13.348 1.00 93.75 87 LYS A CA 1
ATOM 670 C C . LYS A 1 87 ? 6.579 -5.555 -13.751 1.00 93.75 87 LYS A C 1
ATOM 672 O O . LYS A 1 87 ? 7.095 -6.417 -13.041 1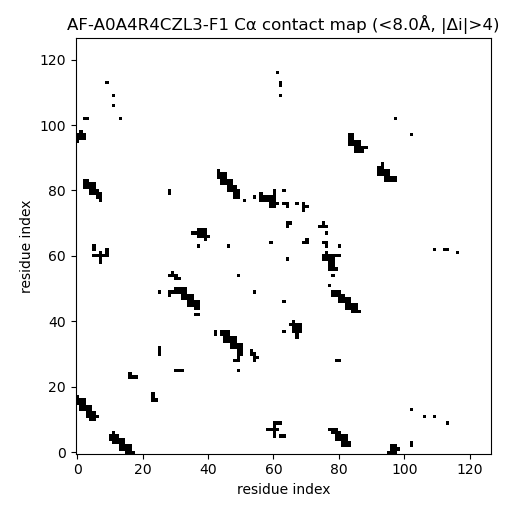.00 93.75 87 LYS A O 1
ATOM 677 N N . MET A 1 88 ? 5.976 -5.819 -14.903 1.00 91.00 88 MET A N 1
ATOM 678 C CA . MET A 1 88 ? 6.111 -7.118 -15.549 1.00 91.00 88 MET A CA 1
ATOM 679 C C . MET A 1 88 ? 7.490 -7.205 -16.209 1.00 91.00 88 MET A C 1
ATOM 681 O O . MET A 1 88 ? 7.965 -6.234 -16.798 1.00 91.00 88 MET A O 1
ATOM 685 N N . THR A 1 89 ? 8.135 -8.354 -16.077 1.00 91.25 89 THR A N 1
ATOM 686 C CA . THR A 1 89 ? 9.410 -8.697 -16.713 1.00 91.25 89 THR A CA 1
ATOM 687 C C . THR A 1 89 ? 9.283 -10.067 -17.368 1.00 91.25 89 THR A C 1
ATOM 689 O O . THR A 1 89 ? 8.316 -10.784 -17.116 1.00 91.25 89 THR A O 1
ATOM 692 N N . GLU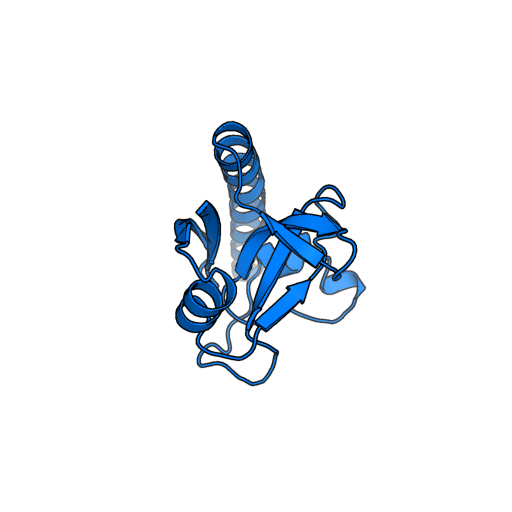 A 1 90 ? 10.278 -10.461 -18.157 1.00 92.88 90 GLU A N 1
ATOM 693 C CA . GLU A 1 90 ? 10.346 -11.802 -18.758 1.00 92.88 90 GLU A CA 1
ATOM 694 C C . GLU A 1 90 ? 10.317 -12.929 -17.707 1.00 92.88 90 GLU A C 1
ATOM 696 O O . GLU A 1 90 ? 9.825 -14.017 -17.981 1.00 92.88 90 GLU A O 1
ATOM 701 N N . ASN A 1 91 ? 10.756 -12.641 -16.475 1.00 88.38 91 ASN A N 1
ATOM 702 C CA . ASN A 1 91 ? 10.803 -13.585 -15.355 1.00 88.38 91 ASN A CA 1
ATOM 703 C C . ASN A 1 91 ? 9.629 -13.414 -14.368 1.00 88.38 91 ASN A C 1
ATOM 705 O O . ASN A 1 91 ? 9.698 -13.877 -13.230 1.00 88.38 91 ASN A O 1
ATOM 709 N N . GLY A 1 92 ? 8.563 -12.711 -14.769 1.00 87.75 92 GLY A N 1
ATOM 710 C CA . GLY A 1 92 ? 7.401 -12.421 -13.927 1.00 87.75 92 GLY A CA 1
ATOM 711 C C . GLY A 1 92 ? 7.436 -11.028 -13.293 1.00 87.75 92 GLY A C 1
ATOM 712 O O . GLY A 1 92 ? 7.958 -10.073 -13.873 1.00 87.75 92 GLY A O 1
ATOM 713 N N . ILE A 1 93 ? 6.829 -10.878 -12.114 1.00 87.81 93 ILE A N 1
ATOM 714 C CA . ILE A 1 93 ? 6.647 -9.574 -11.462 1.00 87.81 93 ILE A CA 1
ATOM 715 C C . ILE A 1 93 ? 7.918 -9.164 -10.712 1.00 87.81 93 ILE A C 1
ATOM 717 O O . ILE A 1 93 ? 8.337 -9.836 -9.773 1.00 87.81 93 ILE A O 1
ATOM 721 N N . ALA A 1 94 ? 8.477 -8.007 -11.067 1.00 90.44 94 ALA A N 1
ATOM 722 C CA . ALA A 1 94 ? 9.538 -7.362 -10.303 1.00 90.44 94 ALA A CA 1
ATOM 723 C C . ALA A 1 94 ? 8.974 -6.204 -9.472 1.00 90.44 94 ALA A C 1
ATOM 725 O O . ALA A 1 94 ? 8.283 -5.324 -9.996 1.00 90.44 94 ALA A O 1
ATOM 726 N N . LEU A 1 95 ? 9.303 -6.191 -8.182 1.00 92.00 95 LEU A N 1
ATOM 727 C CA . LEU A 1 95 ? 8.986 -5.093 -7.272 1.00 92.00 95 LEU A CA 1
ATOM 728 C C . LEU A 1 95 ? 9.985 -3.946 -7.461 1.00 92.00 95 LEU A C 1
ATO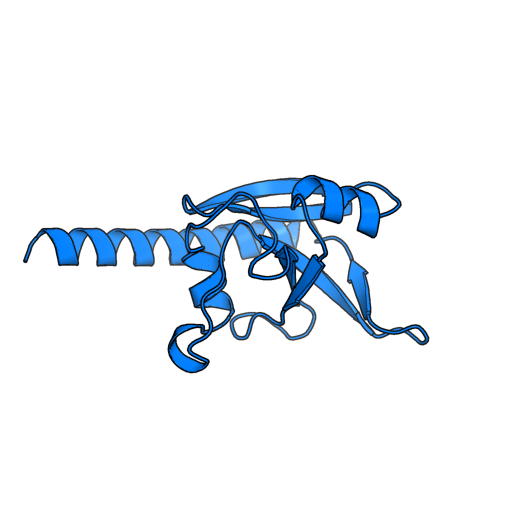M 730 O O . LEU A 1 95 ? 11.176 -4.166 -7.681 1.00 92.00 95 LEU A O 1
ATOM 734 N N . ILE A 1 96 ? 9.490 -2.715 -7.384 1.00 92.94 96 ILE A N 1
ATOM 735 C CA . ILE A 1 96 ? 10.280 -1.493 -7.534 1.00 92.94 96 ILE A CA 1
ATOM 736 C C . ILE A 1 96 ? 9.913 -0.535 -6.403 1.00 92.94 96 ILE A C 1
ATOM 738 O O . ILE A 1 96 ? 8.751 -0.428 -6.005 1.00 92.94 96 ILE A O 1
ATOM 742 N N . GLY A 1 97 ? 10.910 0.188 -5.897 1.00 94.19 97 GLY A N 1
ATOM 743 C CA . GLY A 1 97 ? 10.690 1.269 -4.944 1.00 94.19 97 GLY A CA 1
ATOM 744 C C . GLY A 1 97 ? 9.840 2.414 -5.501 1.00 94.19 97 GLY A C 1
ATOM 745 O O . GLY A 1 97 ? 9.682 2.587 -6.711 1.00 94.19 97 GLY A O 1
ATOM 746 N N . LEU A 1 98 ? 9.322 3.213 -4.579 1.00 97.00 98 LEU A N 1
ATOM 747 C CA . LEU A 1 98 ? 8.593 4.444 -4.847 1.00 97.00 98 LEU A CA 1
ATOM 748 C C . LEU A 1 98 ? 9.563 5.612 -5.064 1.00 97.00 98 LEU A C 1
ATOM 750 O O . LEU A 1 98 ? 10.622 5.691 -4.437 1.00 97.00 98 LEU A O 1
ATOM 754 N N . LYS A 1 99 ? 9.170 6.556 -5.916 1.00 96.81 99 LYS A N 1
ATOM 755 C CA . LYS A 1 99 ? 9.803 7.873 -6.044 1.00 96.81 99 LYS A CA 1
ATOM 756 C C . LYS A 1 99 ? 9.295 8.809 -4.948 1.00 96.81 99 LYS A C 1
ATOM 758 O O . LYS A 1 99 ? 8.163 8.684 -4.488 1.00 96.81 99 LYS A O 1
ATOM 763 N N . GLU A 1 100 ? 10.081 9.825 -4.598 1.00 96.19 100 GLU A N 1
ATOM 764 C CA . GLU A 1 100 ? 9.732 10.767 -3.520 1.00 96.19 100 GLU A CA 1
ATOM 765 C C . GLU A 1 100 ? 8.384 11.478 -3.745 1.00 96.19 100 GLU A C 1
ATOM 767 O O . GLU A 1 100 ? 7.574 11.613 -2.829 1.00 96.19 100 GLU A O 1
ATOM 772 N N . GLN A 1 101 ? 8.086 11.873 -4.986 1.00 97.25 101 GLN A N 1
ATOM 773 C CA . GLN A 1 101 ? 6.793 12.473 -5.328 1.00 97.25 101 GLN A CA 1
ATOM 774 C C . GLN A 1 101 ? 5.618 11.513 -5.081 1.00 97.25 101 GLN A C 1
ATOM 776 O O . GLN A 1 101 ? 4.546 11.939 -4.644 1.00 97.25 101 GLN A O 1
ATOM 781 N N . GLU A 1 102 ? 5.810 10.221 -5.340 1.00 98.12 102 GLU A N 1
ATOM 782 C CA . GLU A 1 102 ? 4.790 9.194 -5.121 1.00 98.12 102 GLU A CA 1
ATOM 783 C C . GLU A 1 102 ? 4.580 8.963 -3.633 1.00 98.12 102 GLU A C 1
ATOM 785 O O . GLU A 1 102 ? 3.440 8.921 -3.193 1.00 98.12 102 GLU A O 1
ATOM 790 N N . ILE A 1 103 ? 5.661 8.909 -2.851 1.00 98.25 103 ILE A N 1
ATOM 791 C CA . ILE A 1 103 ? 5.602 8.825 -1.388 1.00 98.25 103 ILE A CA 1
ATOM 792 C C . ILE A 1 103 ? 4.759 9.969 -0.832 1.00 98.25 103 ILE A C 1
ATOM 794 O O . ILE A 1 103 ? 3.824 9.725 -0.073 1.00 98.25 103 ILE A O 1
ATOM 798 N N . ASN A 1 104 ? 5.033 11.206 -1.248 1.00 97.88 104 ASN A N 1
ATOM 799 C CA . ASN A 1 104 ? 4.283 12.376 -0.792 1.00 97.88 104 ASN A CA 1
ATOM 800 C C . ASN A 1 104 ? 2.802 12.311 -1.194 1.00 97.88 104 ASN A C 1
ATOM 802 O O . ASN A 1 104 ? 1.924 12.621 -0.388 1.00 97.88 104 ASN A O 1
ATOM 806 N N . THR A 1 105 ? 2.518 11.893 -2.428 1.00 98.06 105 THR A N 1
ATOM 807 C CA . THR A 1 105 ? 1.147 11.801 -2.953 1.00 98.06 105 THR A CA 1
ATOM 808 C C . THR A 1 105 ? 0.348 10.713 -2.238 1.00 98.06 105 THR A C 1
ATOM 810 O O . THR A 1 105 ? -0.748 10.975 -1.743 1.00 98.06 105 THR A O 1
ATOM 813 N N . LEU A 1 106 ? 0.918 9.513 -2.124 1.00 98.31 106 LEU A N 1
ATOM 814 C CA . LEU A 1 106 ? 0.306 8.375 -1.444 1.00 98.31 106 LEU A CA 1
ATOM 815 C C . LEU A 1 106 ? 0.115 8.659 0.044 1.00 98.31 106 LEU A C 1
ATOM 817 O O . LEU A 1 106 ? -0.958 8.402 0.569 1.00 98.31 106 LEU A O 1
ATOM 821 N N . THR A 1 107 ? 1.100 9.264 0.713 1.00 98.38 107 THR A N 1
ATOM 822 C CA . THR A 1 107 ? 0.989 9.603 2.141 1.00 98.38 107 THR A CA 1
ATOM 823 C C . THR A 1 107 ? -0.185 10.546 2.397 1.00 98.38 107 THR A C 1
ATOM 825 O O . THR A 1 107 ? -0.962 10.317 3.319 1.00 98.38 107 THR A O 1
ATOM 828 N N . ARG A 1 108 ? -0.371 11.581 1.563 1.00 98.25 108 ARG A N 1
ATOM 829 C CA . ARG A 1 108 ? -1.540 12.473 1.666 1.00 98.25 108 ARG A CA 1
ATOM 830 C C . ARG A 1 108 ? -2.848 11.717 1.443 1.00 98.25 108 ARG A C 1
ATOM 832 O O . ARG A 1 108 ? -3.751 11.843 2.259 1.00 98.25 108 ARG A O 1
ATOM 839 N N . SER A 1 109 ? -2.924 10.918 0.379 1.00 97.75 109 SER A N 1
ATOM 840 C CA . SER A 1 109 ? -4.119 10.133 0.048 1.00 97.75 109 SER A CA 1
ATOM 841 C C . SER A 1 109 ? -4.498 9.160 1.169 1.00 97.75 109 SER A C 1
ATOM 843 O O . SER A 1 109 ? -5.642 9.141 1.614 1.00 97.75 109 SER A O 1
ATOM 845 N N . PHE A 1 110 ? -3.532 8.407 1.690 1.00 98.00 110 PHE A N 1
ATOM 846 C CA . PHE A 1 110 ? -3.761 7.448 2.765 1.00 98.00 110 PHE A CA 1
ATOM 847 C C . PHE A 1 110 ? -4.130 8.138 4.079 1.00 98.00 110 PHE A C 1
ATOM 849 O O . PHE A 1 110 ? -5.003 7.646 4.782 1.00 98.00 110 PHE A O 1
ATOM 856 N N . ASN A 1 111 ? -3.556 9.305 4.389 1.00 98.06 111 ASN A N 1
ATOM 857 C CA . ASN A 1 111 ? -3.981 10.090 5.551 1.00 98.06 111 ASN A CA 1
ATOM 858 C C . ASN A 1 111 ? -5.443 10.549 5.443 1.00 98.06 111 ASN A C 1
ATOM 860 O O . ASN A 1 111 ? -6.151 10.544 6.447 1.00 98.06 111 ASN A O 1
ATOM 864 N N . SER A 1 112 ? -5.925 10.898 4.245 1.00 97.38 112 SER A N 1
ATOM 865 C CA . SER A 1 112 ? -7.349 11.194 4.037 1.00 97.38 112 SER A CA 1
ATOM 866 C C . SER A 1 112 ? -8.233 9.970 4.298 1.00 97.38 112 SER A C 1
ATOM 868 O O . SER A 1 112 ? -9.268 10.096 4.949 1.00 97.38 112 SER A O 1
ATOM 870 N N . VAL A 1 113 ? -7.807 8.782 3.857 1.00 96.75 113 VAL A N 1
ATOM 871 C CA . VAL A 1 113 ? -8.510 7.517 4.142 1.00 96.75 113 VAL A CA 1
ATOM 872 C C . VAL A 1 113 ? -8.512 7.214 5.644 1.00 96.75 113 VAL A C 1
ATOM 874 O O . VAL A 1 113 ? -9.552 6.866 6.193 1.00 96.75 113 VAL A O 1
ATOM 877 N N . ILE A 1 114 ? -7.381 7.396 6.331 1.00 97.00 114 ILE A N 1
ATOM 878 C CA . ILE A 1 114 ? -7.271 7.198 7.785 1.00 97.00 114 ILE A CA 1
ATOM 879 C C . ILE A 1 114 ? -8.237 8.121 8.531 1.00 97.00 114 ILE A C 1
ATOM 881 O O . ILE A 1 114 ? -8.968 7.653 9.402 1.00 97.00 114 ILE A O 1
ATOM 885 N N . ALA A 1 115 ? -8.288 9.406 8.166 1.00 96.94 115 ALA A N 1
ATOM 886 C CA . ALA A 1 115 ? -9.203 10.363 8.783 1.00 96.94 115 ALA A CA 1
ATOM 887 C C . ALA A 1 115 ? -10.674 9.950 8.597 1.00 96.94 115 ALA A C 1
ATOM 889 O O . ALA A 1 115 ? -11.443 9.981 9.555 1.00 96.94 115 ALA A O 1
ATOM 890 N N . MET A 1 116 ? -11.049 9.504 7.394 1.00 95.06 116 MET A N 1
ATOM 891 C CA . MET A 1 116 ? -12.392 8.985 7.111 1.00 95.06 116 MET A CA 1
ATOM 892 C C . MET A 1 116 ? -12.723 7.754 7.972 1.00 95.06 116 MET A C 1
ATOM 894 O O . MET A 1 116 ? -13.791 7.688 8.575 1.00 95.06 116 MET A O 1
ATOM 898 N N . ILE A 1 117 ? -11.802 6.790 8.066 1.00 92.38 117 ILE A N 1
ATOM 899 C CA . ILE A 1 117 ? -11.982 5.572 8.871 1.00 92.38 117 ILE A CA 1
ATOM 900 C C . ILE A 1 117 ? -12.163 5.921 10.355 1.00 92.38 117 ILE A C 1
ATOM 902 O O . ILE A 1 117 ? -13.061 5.396 11.008 1.00 92.38 117 ILE A O 1
ATOM 906 N N . GLN A 1 118 ? -11.350 6.838 10.882 1.00 92.00 118 GLN A N 1
ATOM 907 C CA . GLN A 1 118 ? -11.434 7.284 12.275 1.00 92.00 118 GLN A CA 1
ATOM 908 C C . GLN A 1 118 ? -12.753 8.000 12.585 1.00 92.00 118 GLN A C 1
ATOM 910 O O . GLN A 1 118 ? -13.345 7.742 13.629 1.00 92.00 118 GLN A O 1
ATOM 915 N N . GLN A 1 119 ? -13.239 8.849 11.675 1.00 92.00 119 GLN A N 1
ATOM 916 C CA . GLN A 1 119 ? -14.544 9.502 11.820 1.00 92.00 119 GLN A CA 1
ATOM 917 C C . GLN A 1 119 ? -15.687 8.482 11.852 1.00 92.00 119 GLN A C 1
ATOM 919 O O . GLN A 1 119 ? -16.562 8.569 12.709 1.00 92.00 119 GLN A O 1
ATOM 924 N N . ASN A 1 120 ? -15.657 7.479 10.970 1.00 87.75 120 ASN A N 1
ATOM 925 C CA . ASN A 1 120 ? -16.686 6.439 10.936 1.00 87.75 120 ASN A CA 1
ATOM 926 C C . ASN A 1 120 ? -16.706 5.591 12.218 1.00 87.75 120 ASN A C 1
ATOM 928 O O . ASN A 1 120 ? -17.786 5.265 12.701 1.00 87.75 120 ASN A O 1
ATOM 932 N N . MET A 1 121 ? -15.540 5.274 12.794 1.00 83.75 121 MET A N 1
ATOM 933 C CA . MET A 1 121 ? -15.470 4.550 14.072 1.00 83.75 121 MET A CA 1
ATOM 934 C C . MET A 1 121 ? -16.055 5.374 15.228 1.00 83.75 121 MET A C 1
ATOM 936 O O . MET A 1 121 ? -16.849 4.853 16.002 1.00 83.75 121 MET A O 1
ATOM 940 N N . GLN A 1 122 ? -15.749 6.675 15.299 1.00 82.81 122 GLN A N 1
ATOM 941 C CA . GLN A 1 122 ? -16.314 7.565 16.325 1.00 82.81 122 GLN A CA 1
ATOM 942 C C . GLN A 1 122 ? -17.842 7.679 16.230 1.00 82.81 122 GLN A C 1
ATOM 944 O O . GLN A 1 122 ? -18.519 7.753 17.252 1.00 82.81 122 GLN A O 1
ATOM 949 N N . LEU A 1 123 ? -18.397 7.681 15.013 1.00 77.50 123 LEU A N 1
ATOM 950 C CA . LEU A 1 123 ? -19.848 7.712 14.809 1.00 77.50 123 LEU A CA 1
ATOM 951 C C . LEU A 1 123 ? -20.536 6.426 15.284 1.00 77.50 123 LEU A C 1
ATOM 953 O O . LEU A 1 123 ? -21.657 6.495 15.776 1.00 77.50 123 LEU A O 1
ATOM 957 N N . GLN A 1 124 ? -19.882 5.270 15.152 1.00 76.81 124 GLN A N 1
ATOM 958 C CA . GLN A 1 124 ? -20.432 3.991 15.610 1.00 76.81 124 GLN A CA 1
ATOM 959 C C . GLN A 1 124 ? -20.434 3.855 17.135 1.00 76.81 124 GLN A C 1
ATOM 961 O O . GLN A 1 124 ? -21.325 3.214 17.674 1.00 76.81 124 GLN A O 1
ATOM 966 N N . GLU A 1 125 ? -19.471 4.464 17.830 1.00 76.69 125 GLU A N 1
ATOM 967 C CA . GLU A 1 125 ? -19.413 4.464 19.301 1.00 76.69 125 GLU A CA 1
ATOM 968 C C . GLU A 1 125 ? -20.401 5.453 19.948 1.00 76.69 125 GLU A C 1
ATOM 970 O O . GLU A 1 125 ? -20.664 5.373 21.147 1.00 76.69 125 GLU A O 1
ATOM 975 N N . ALA A 1 126 ? -20.936 6.397 19.169 1.00 67.56 126 ALA A N 1
ATOM 976 C CA . ALA A 1 126 ? -21.874 7.421 19.630 1.00 67.56 126 ALA A CA 1
ATOM 977 C C . ALA A 1 126 ? -23.362 7.036 19.470 1.00 67.56 126 ALA A C 1
ATOM 979 O O . ALA A 1 126 ? -24.229 7.833 19.839 1.00 67.56 126 ALA A O 1
ATOM 980 N N . LEU A 1 127 ? -23.651 5.857 18.905 1.00 58.00 127 LEU A N 1
ATOM 981 C CA . LEU A 1 127 ? -24.992 5.298 18.674 1.00 58.00 127 LEU A CA 1
ATOM 982 C C . LEU A 1 127 ? -25.275 4.137 19.633 1.00 58.00 127 LEU A C 1
ATOM 984 O O . LEU A 1 127 ? -26.449 4.021 20.052 1.00 58.00 127 LEU A O 1
#

Solvent-accessible surface area (backbone atoms only — not comparable to full-atom values): 7023 Å² total; per-residue (Å²): 78,38,34,40,36,40,37,44,86,73,45,80,38,85,43,83,44,50,86,63,53,71,57,48,50,28,64,76,46,62,28,64,74,38,81,43,68,33,72,75,47,64,86,50,37,31,33,39,29,28,33,88,96,42,59,92,56,85,44,57,12,67,66,58,19,61,31,48,39,16,85,81,69,75,53,75,40,51,26,47,34,38,42,33,29,46,44,85,50,100,90,42,83,44,79,41,53,50,53,70,71,51,52,57,52,49,52,53,54,51,50,54,51,47,53,52,53,54,52,54,52,55,56,62,77,74,110

Radius of gyration: 14.6 Å; Cα contacts (8 Å, |Δi|>4): 216; chains: 1; bounding box: 44×30×38 Å

Foldseek 3Di:
DWWWKQWLVGDIDIDDADPVRLVSVCVVQVADKDWAQFPQDPRQKIKIHHPPPRGPWPGFRQLSCNRRVCVVVVHTDTGMIIMFGWDQDPVGIDTDHDDPVRVVVVVVVSVVVVVVVVVVVVVVVVD